Protein AF-A0A0F9C1Y5-F1 (afdb_monomer_lite)

Organism: NCBI:txid412755

Structure (mmCIF, N/CA/C/O backbone):
data_AF-A0A0F9C1Y5-F1
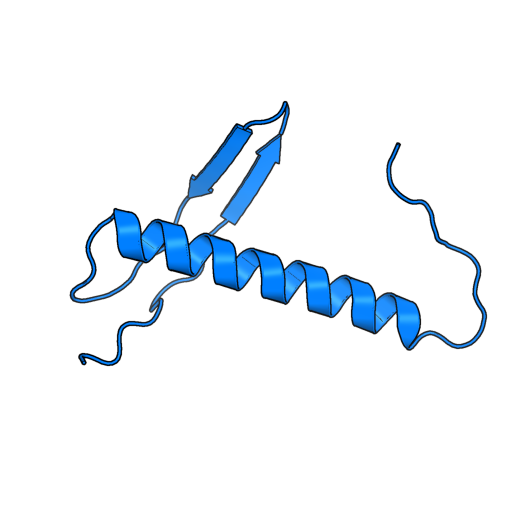#
_entry.id   AF-A0A0F9C1Y5-F1
#
loop_
_atom_site.group_PDB
_atom_site.id
_atom_site.type_symbol
_atom_site.label_atom_id
_atom_site.label_alt_id
_atom_site.label_comp_id
_atom_site.label_asym_id
_atom_site.label_entity_id
_atom_site.label_seq_id
_atom_site.pdbx_PDB_ins_code
_atom_site.Cartn_x
_atom_site.Cartn_y
_atom_site.Cartn_z
_atom_site.occupancy
_atom_site.B_iso_or_equiv
_atom_site.auth_seq_id
_atom_site.auth_comp_id
_atom_site.auth_asym_id
_atom_site.auth_atom_id
_atom_site.pdbx_PDB_model_num
ATOM 1 N N . MET A 1 1 ? 7.132 -19.772 -13.866 1.00 46.66 1 MET A N 1
ATOM 2 C CA . MET A 1 1 ? 6.150 -18.867 -13.240 1.00 46.66 1 MET A CA 1
ATOM 3 C C . MET A 1 1 ? 6.641 -17.473 -13.575 1.00 46.66 1 MET A C 1
ATOM 5 O O . MET A 1 1 ? 7.743 -17.157 -13.157 1.00 46.66 1 MET A O 1
ATOM 9 N N . LEU A 1 2 ? 5.965 -16.767 -14.490 1.00 47.50 2 LEU A N 1
ATOM 10 C CA . LEU A 1 2 ? 6.401 -15.447 -14.970 1.00 47.50 2 LEU A CA 1
ATOM 11 C C . LEU A 1 2 ? 6.693 -14.530 -13.776 1.00 47.50 2 LEU A C 1
ATOM 13 O O . LEU A 1 2 ? 5.971 -14.588 -12.780 1.00 47.50 2 LEU A O 1
ATOM 17 N N . ASP A 1 3 ? 7.760 -13.745 -13.895 1.00 64.00 3 ASP A N 1
ATOM 18 C CA . ASP A 1 3 ? 8.330 -12.835 -12.894 1.00 64.00 3 ASP A CA 1
ATOM 19 C C . ASP A 1 3 ? 7.388 -11.634 -12.663 1.00 64.00 3 ASP A C 1
ATOM 21 O O . ASP A 1 3 ? 7.669 -10.486 -13.010 1.00 64.00 3 ASP A O 1
ATOM 25 N N . LYS A 1 4 ? 6.179 -11.923 -12.177 1.00 69.19 4 LYS A N 1
ATOM 26 C CA . LYS A 1 4 ? 5.109 -10.946 -12.001 1.00 69.19 4 LYS A CA 1
ATOM 27 C C . LYS A 1 4 ? 5.465 -10.028 -10.840 1.00 69.19 4 LYS A C 1
ATOM 29 O O . LYS A 1 4 ? 5.562 -10.464 -9.695 1.00 69.19 4 LYS A O 1
ATOM 34 N N . ARG A 1 5 ? 5.650 -8.749 -11.152 1.00 77.88 5 ARG A N 1
ATOM 35 C CA . ARG A 1 5 ? 5.981 -7.684 -10.204 1.00 77.88 5 ARG A CA 1
ATOM 36 C C . ARG A 1 5 ? 5.243 -6.412 -10.589 1.00 77.88 5 ARG A C 1
ATOM 38 O O . ARG A 1 5 ? 4.960 -6.193 -11.766 1.00 77.88 5 ARG A O 1
ATOM 45 N N . LEU A 1 6 ? 4.964 -5.565 -9.603 1.00 85.81 6 LEU A N 1
ATOM 46 C CA . LEU A 1 6 ? 4.504 -4.206 -9.877 1.00 85.81 6 LEU A CA 1
ATOM 47 C C . LEU A 1 6 ? 5.571 -3.475 -10.698 1.00 85.81 6 LEU A C 1
ATOM 49 O O . LEU A 1 6 ? 6.755 -3.523 -10.362 1.00 85.81 6 LEU A O 1
ATOM 53 N N . ASN A 1 7 ? 5.145 -2.799 -11.758 1.00 87.62 7 ASN A N 1
ATOM 54 C CA . ASN A 1 7 ? 5.983 -1.886 -12.538 1.00 87.62 7 ASN A CA 1
ATOM 55 C C . ASN A 1 7 ? 5.673 -0.410 -12.222 1.00 87.62 7 ASN A C 1
ATOM 57 O O . ASN A 1 7 ? 6.444 0.470 -12.593 1.00 87.62 7 ASN A O 1
ATOM 61 N N . GLY A 1 8 ? 4.590 -0.155 -11.480 1.00 87.38 8 GLY A N 1
ATOM 62 C CA . GLY A 1 8 ? 4.216 1.145 -10.937 1.00 87.38 8 GLY A CA 1
ATOM 63 C C . GLY A 1 8 ? 3.576 0.992 -9.559 1.00 87.38 8 GLY A C 1
ATOM 64 O O . GLY A 1 8 ? 2.746 0.106 -9.329 1.00 87.38 8 GLY A O 1
ATOM 65 N N . VAL A 1 9 ? 4.000 1.846 -8.628 1.00 88.38 9 VAL A N 1
ATOM 66 C CA . VAL A 1 9 ? 3.490 1.886 -7.254 1.00 88.38 9 VAL A CA 1
ATOM 67 C C . VAL A 1 9 ? 2.375 2.922 -7.164 1.00 88.38 9 VAL A C 1
ATOM 69 O O . VAL A 1 9 ? 2.494 4.013 -7.719 1.00 88.38 9 VAL A O 1
ATOM 72 N N . GLY A 1 10 ? 1.309 2.572 -6.450 1.00 91.56 10 GLY A N 1
ATOM 73 C CA . GLY A 1 10 ? 0.148 3.420 -6.232 1.00 91.56 10 GLY A CA 1
ATOM 74 C C . GLY A 1 10 ? -0.055 3.799 -4.766 1.00 91.56 10 GLY A C 1
ATOM 75 O O . GLY A 1 10 ? 0.880 3.843 -3.966 1.00 91.56 10 GLY A O 1
ATOM 76 N N . LYS A 1 11 ? -1.310 4.059 -4.407 1.00 93.62 11 LYS A N 1
ATOM 77 C CA . LYS A 1 11 ? -1.750 4.400 -3.054 1.00 93.62 11 LYS A CA 1
ATOM 78 C C . LYS A 1 11 ? -2.700 3.329 -2.529 1.00 93.62 11 LYS A C 1
ATOM 80 O O . LYS A 1 11 ? -3.666 2.973 -3.201 1.00 93.62 11 LYS A O 1
ATOM 85 N N . VAL A 1 12 ? -2.444 2.852 -1.314 1.00 94.00 12 VAL A N 1
ATOM 86 C CA . VAL A 1 12 ? -3.411 2.062 -0.541 1.00 94.00 12 VAL A CA 1
ATOM 87 C C . VAL A 1 12 ? -3.994 2.956 0.547 1.00 94.00 12 VAL A C 1
ATOM 89 O O . VAL A 1 12 ? -3.253 3.546 1.329 1.00 94.00 12 VAL A O 1
ATOM 92 N N . THR A 1 13 ? -5.319 3.068 0.586 1.00 93.69 13 THR A N 1
ATOM 93 C CA . THR A 1 13 ? -6.060 3.798 1.618 1.00 93.69 13 THR A CA 1
ATOM 94 C C . THR A 1 13 ? -6.853 2.797 2.447 1.00 93.69 13 THR A C 1
ATOM 96 O O . THR A 1 13 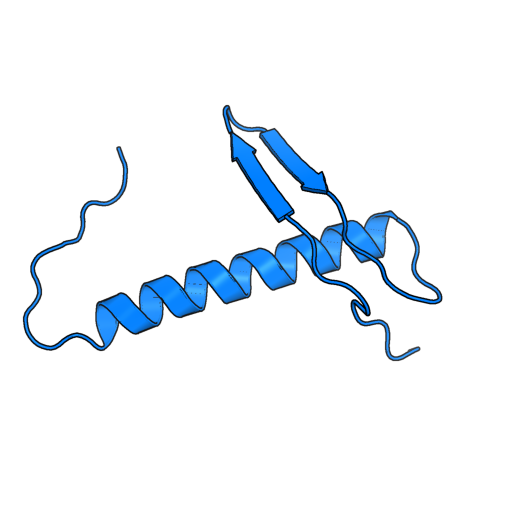? -7.621 2.011 1.893 1.00 93.69 13 THR A O 1
ATOM 99 N N . ILE A 1 14 ? -6.673 2.832 3.768 1.00 90.38 14 ILE A N 1
ATOM 100 C CA . ILE A 1 14 ? -7.457 2.043 4.721 1.00 90.38 14 ILE A CA 1
ATOM 101 C C . ILE A 1 14 ? -8.296 3.028 5.529 1.00 90.38 14 ILE A C 1
ATOM 103 O O . ILE A 1 14 ? -7.767 3.770 6.352 1.00 90.38 14 ILE A O 1
ATOM 107 N N . GLU A 1 15 ? -9.598 3.065 5.274 1.00 92.69 15 GLU A N 1
ATOM 108 C CA . GLU A 1 15 ? -10.518 3.975 5.956 1.00 92.69 15 GLU A CA 1
ATOM 109 C C . GLU A 1 15 ? -11.864 3.278 6.186 1.00 92.69 15 GLU A C 1
ATOM 111 O O . GLU A 1 15 ? -12.377 2.595 5.304 1.00 92.69 15 GLU A O 1
ATOM 116 N N . ARG A 1 16 ? -12.455 3.448 7.381 1.00 93.62 16 ARG A N 1
ATOM 117 C CA .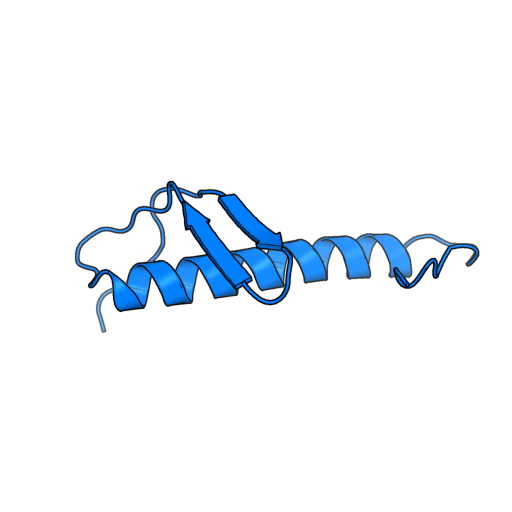 ARG A 1 16 ? -13.806 2.947 7.729 1.00 93.62 16 ARG A CA 1
ATOM 118 C C . ARG A 1 16 ? -14.017 1.452 7.422 1.00 93.62 16 ARG A C 1
ATOM 120 O O . ARG A 1 16 ? -15.082 1.047 6.965 1.00 93.62 16 ARG A O 1
ATOM 127 N N . GLY A 1 17 ? -12.993 0.631 7.660 1.00 91.25 17 GLY A N 1
ATOM 128 C CA . GLY A 1 17 ? -13.033 -0.814 7.394 1.00 91.25 17 GLY A CA 1
ATOM 129 C C . GLY A 1 17 ? -12.972 -1.191 5.909 1.00 91.25 17 GLY A C 1
ATOM 130 O O . GLY A 1 17 ? -13.145 -2.360 5.574 1.00 91.25 17 GLY A O 1
ATOM 131 N N . GLN A 1 18 ? -12.726 -0.227 5.023 1.00 91.81 18 GLN A N 1
ATOM 132 C CA . GLN A 1 18 ? -12.527 -0.444 3.597 1.00 91.81 18 GLN A CA 1
ATOM 133 C C . GLN A 1 18 ? -11.055 -0.297 3.232 1.00 91.81 18 GLN A C 1
ATOM 135 O O . GLN A 1 18 ? -10.312 0.465 3.851 1.00 91.81 18 GLN A O 1
ATOM 140 N N . ILE A 1 19 ? -10.658 -1.035 2.199 1.00 90.69 19 ILE A N 1
ATOM 141 C CA . ILE A 1 19 ? -9.328 -0.972 1.608 1.00 90.69 19 ILE A CA 1
ATOM 142 C C . ILE A 1 19 ? -9.504 -0.577 0.148 1.00 90.69 19 ILE A C 1
ATOM 144 O O . ILE A 1 19 ? -10.177 -1.275 -0.612 1.00 90.69 19 ILE A O 1
ATOM 148 N N . LEU A 1 20 ? -8.896 0.541 -0.228 1.00 93.19 20 LEU A N 1
ATOM 149 C CA . LEU A 1 20 ? -8.912 1.073 -1.581 1.00 93.19 20 LEU A CA 1
ATOM 150 C C . LEU A 1 20 ? -7.482 1.105 -2.126 1.00 93.19 20 LEU A C 1
ATOM 152 O O . LEU A 1 20 ? -6.613 1.745 -1.536 1.00 93.19 20 LEU A O 1
ATOM 156 N N . CYS A 1 21 ? -7.246 0.424 -3.247 1.00 92.94 21 CYS A N 1
ATOM 157 C CA . CYS A 1 21 ? -5.958 0.397 -3.941 1.00 92.94 21 CYS A CA 1
ATOM 158 C C . CYS A 1 21 ? -6.082 1.136 -5.277 1.00 92.94 21 CYS A C 1
ATOM 160 O O . CYS A 1 21 ? -6.857 0.721 -6.138 1.00 92.94 21 CYS A O 1
ATOM 162 N N . GLU A 1 22 ? -5.301 2.196 -5.472 1.00 94.56 22 GLU A N 1
ATOM 163 C CA . GLU A 1 22 ? -5.381 3.069 -6.650 1.00 94.56 22 GLU A CA 1
ATOM 164 C C . GLU A 1 22 ? -3.998 3.301 -7.260 1.00 94.56 22 GLU A C 1
ATOM 166 O O . GLU A 1 22 ? -3.015 3.434 -6.539 1.00 94.56 22 GLU A O 1
ATOM 171 N N . GLY A 1 23 ? -3.911 3.380 -8.590 1.00 93.56 23 GLY A N 1
ATOM 172 C CA . GLY A 1 23 ? -2.677 3.766 -9.291 1.00 93.56 23 GLY A CA 1
ATOM 173 C C . GLY A 1 23 ? -1.581 2.694 -9.365 1.00 93.56 23 GLY A C 1
ATOM 174 O O . GLY A 1 23 ? -0.469 3.003 -9.777 1.00 93.56 23 GLY A O 1
ATOM 175 N N . PHE A 1 24 ? -1.871 1.447 -8.986 1.00 93.56 24 PHE A N 1
ATOM 176 C CA . PHE A 1 24 ? -0.942 0.326 -9.155 1.00 93.56 24 PHE A CA 1
ATOM 177 C C . PHE A 1 24 ? -0.994 -0.234 -10.575 1.00 93.56 24 PHE A C 1
ATOM 179 O O . PHE A 1 24 ? -2.075 -0.390 -11.147 1.00 93.56 24 PHE A O 1
ATOM 186 N N . SER A 1 25 ? 0.167 -0.607 -11.109 1.00 92.56 25 SER A N 1
ATOM 187 C CA . SER A 1 25 ? 0.285 -1.241 -12.423 1.00 92.56 25 SER A CA 1
ATOM 188 C C . SER A 1 25 ? 1.253 -2.424 -12.389 1.00 92.56 25 SER A C 1
ATOM 190 O O . SER A 1 25 ? 2.223 -2.442 -11.624 1.00 92.56 25 SER A O 1
ATOM 192 N N . ALA A 1 26 ? 0.973 -3.433 -13.216 1.00 90.62 26 ALA A N 1
ATOM 193 C CA . ALA A 1 26 ? 1.855 -4.567 -13.468 1.00 90.62 26 ALA A CA 1
ATOM 194 C C . ALA A 1 26 ? 1.611 -5.119 -14.878 1.00 90.62 26 ALA A C 1
ATOM 196 O O . ALA A 1 26 ? 0.474 -5.110 -15.354 1.00 90.62 26 ALA A O 1
ATOM 197 N N . ASP A 1 27 ? 2.664 -5.630 -15.511 1.00 90.12 27 ASP A N 1
ATOM 198 C CA . ASP A 1 27 ? 2.581 -6.270 -16.827 1.00 90.12 27 ASP A CA 1
ATOM 199 C C . ASP A 1 27 ? 2.157 -7.737 -16.695 1.00 90.12 27 ASP A C 1
ATOM 201 O O . ASP A 1 27 ? 2.507 -8.410 -15.722 1.00 90.12 27 ASP A O 1
ATOM 205 N N . ASP A 1 28 ? 1.389 -8.234 -17.670 1.00 89.06 28 ASP A N 1
ATOM 206 C CA . ASP A 1 28 ? 0.935 -9.634 -17.754 1.00 89.06 28 ASP A CA 1
ATOM 207 C C . ASP A 1 28 ? 0.253 -10.168 -16.474 1.00 89.06 28 ASP A C 1
ATOM 209 O O . ASP A 1 28 ? 0.297 -11.362 -16.149 1.00 89.06 28 ASP A O 1
ATOM 213 N N . CYS A 1 29 ? -0.401 -9.271 -15.733 1.00 86.06 29 CYS A N 1
ATOM 214 C CA . CYS A 1 29 ? -1.079 -9.567 -14.478 1.00 86.06 29 CYS A CA 1
ATOM 215 C C . CYS A 1 29 ? -2.594 -9.402 -14.600 1.00 86.06 29 CYS A C 1
ATOM 217 O O . CYS A 1 29 ? -3.105 -8.475 -15.225 1.00 86.06 29 CYS A O 1
ATOM 219 N N . MET A 1 30 ? -3.334 -10.275 -13.923 1.00 90.56 30 MET A N 1
ATOM 220 C CA . MET A 1 30 ? -4.758 -10.077 -13.683 1.00 90.56 30 MET A CA 1
ATOM 221 C C . MET A 1 30 ? -4.964 -8.955 -12.661 1.00 90.56 30 MET A C 1
ATOM 223 O O . MET A 1 30 ? -4.167 -8.802 -11.735 1.00 90.56 30 MET A O 1
ATOM 227 N N . CYS A 1 31 ? -6.093 -8.243 -12.730 1.00 89.44 31 CYS A N 1
ATOM 228 C CA . CYS A 1 31 ? -6.431 -7.191 -11.757 1.00 89.44 31 CYS A CA 1
ATOM 229 C C . CYS A 1 31 ? -6.353 -7.681 -10.299 1.00 89.44 31 CYS A C 1
ATOM 231 O O . CYS A 1 31 ? -5.910 -6.955 -9.413 1.00 89.44 31 CYS A O 1
ATOM 233 N N . ARG A 1 32 ? -6.727 -8.944 -10.049 1.00 91.00 32 ARG A N 1
ATOM 234 C CA . ARG A 1 32 ? -6.588 -9.582 -8.732 1.00 91.00 32 ARG A CA 1
ATOM 235 C C . ARG A 1 32 ? -5.128 -9.689 -8.283 1.00 91.00 32 ARG A C 1
ATOM 237 O O . ARG A 1 32 ? -4.849 -9.487 -7.109 1.00 91.00 32 ARG A O 1
ATOM 244 N N . GLU A 1 33 ? -4.213 -10.022 -9.189 1.00 91.00 33 GLU A N 1
ATOM 245 C CA . GLU A 1 33 ? -2.781 -10.115 -8.882 1.00 91.00 33 GLU A CA 1
ATOM 246 C C . GLU A 1 33 ? -2.213 -8.727 -8.573 1.00 91.00 33 GLU A C 1
ATOM 248 O O . GLU A 1 33 ? -1.515 -8.574 -7.576 1.00 91.00 33 GLU A O 1
ATOM 253 N N . VAL A 1 34 ? -2.605 -7.699 -9.337 1.00 91.12 34 VAL A N 1
ATOM 254 C CA . VAL A 1 34 ? -2.240 -6.299 -9.050 1.00 91.12 34 VAL A CA 1
ATOM 255 C C . VAL A 1 34 ? -2.699 -5.888 -7.649 1.00 91.12 34 VAL A C 1
ATOM 257 O O . VAL A 1 34 ? -1.912 -5.327 -6.891 1.00 91.12 34 VAL A O 1
ATOM 260 N N . ALA A 1 35 ? -3.936 -6.218 -7.266 1.00 90.88 35 ALA A N 1
ATOM 261 C CA . ALA A 1 35 ? -4.450 -5.929 -5.928 1.00 90.88 35 ALA A CA 1
ATOM 262 C C . ALA A 1 35 ? -3.674 -6.669 -4.823 1.00 90.88 35 ALA A C 1
ATOM 264 O O . ALA A 1 35 ? -3.363 -6.076 -3.791 1.00 90.88 35 ALA A O 1
ATOM 265 N N . ILE A 1 36 ? -3.320 -7.942 -5.039 1.00 92.19 36 ILE A N 1
ATOM 266 C CA . ILE A 1 36 ? -2.490 -8.713 -4.099 1.00 92.19 36 ILE A CA 1
ATOM 267 C C . ILE A 1 36 ? -1.119 -8.052 -3.938 1.00 92.19 36 ILE A C 1
ATOM 269 O O . ILE A 1 36 ? -0.679 -7.828 -2.812 1.00 92.19 36 ILE A O 1
ATOM 273 N N . PHE A 1 37 ? -0.459 -7.692 -5.040 1.00 92.44 37 PHE A N 1
ATOM 274 C CA . PHE A 1 37 ? 0.854 -7.057 -4.977 1.00 92.44 37 PHE A CA 1
ATOM 275 C C . PHE A 1 37 ? 0.807 -5.665 -4.341 1.00 92.44 37 PHE A C 1
ATOM 277 O O . PHE A 1 37 ? 1.699 -5.329 -3.565 1.00 92.44 37 PHE A O 1
ATOM 284 N N . ALA A 1 38 ? -0.242 -4.881 -4.602 1.00 92.62 38 ALA A N 1
ATOM 285 C CA . ALA A 1 38 ? -0.469 -3.594 -3.946 1.00 92.62 38 ALA A CA 1
ATOM 286 C C . ALA A 1 38 ? -0.558 -3.743 -2.418 1.00 92.62 38 ALA A C 1
ATOM 288 O O . ALA A 1 38 ? 0.069 -2.987 -1.676 1.00 92.62 38 ALA A O 1
ATOM 289 N N . MET A 1 39 ? -1.276 -4.767 -1.948 1.00 92.56 39 MET A N 1
ATOM 290 C CA . MET A 1 39 ? -1.386 -5.075 -0.521 1.00 92.56 39 MET A CA 1
ATOM 291 C C . MET A 1 39 ? -0.065 -5.553 0.083 1.00 92.56 39 MET A C 1
ATOM 293 O O . MET A 1 39 ? 0.300 -5.111 1.169 1.00 92.56 39 MET A O 1
ATOM 297 N N . MET A 1 40 ? 0.677 -6.419 -0.615 1.00 92.62 40 MET A N 1
ATOM 298 C CA . MET A 1 40 ? 2.004 -6.856 -0.166 1.00 92.62 40 MET A CA 1
ATOM 299 C C . MET A 1 40 ? 2.972 -5.676 -0.035 1.00 92.62 40 MET A C 1
ATOM 301 O O . MET A 1 40 ? 3.692 -5.582 0.956 1.00 92.62 40 MET A O 1
ATOM 305 N N . TRP A 1 41 ? 2.956 -4.756 -1.002 1.00 91.94 41 TRP A N 1
ATOM 306 C CA . TRP A 1 41 ? 3.751 -3.533 -0.946 1.00 91.94 41 TRP A CA 1
ATOM 307 C C . TRP A 1 41 ? 3.366 -2.658 0.255 1.00 91.94 41 TRP A C 1
ATOM 309 O O . TRP A 1 41 ? 4.249 -2.200 0.976 1.00 91.94 41 TRP A O 1
ATOM 319 N N . ALA A 1 42 ? 2.069 -2.470 0.517 1.00 91.69 42 ALA A N 1
ATOM 320 C CA . ALA A 1 42 ? 1.603 -1.677 1.655 1.00 91.69 42 ALA A CA 1
ATOM 321 C C . ALA A 1 42 ? 2.028 -2.281 3.006 1.00 91.69 42 ALA A C 1
ATOM 323 O O . ALA A 1 42 ? 2.441 -1.548 3.903 1.00 91.69 42 ALA A O 1
ATOM 324 N N . ILE A 1 43 ? 1.990 -3.611 3.141 1.00 92.44 43 ILE A N 1
ATOM 325 C CA . ILE A 1 43 ? 2.488 -4.312 4.336 1.00 92.44 43 ILE A CA 1
ATOM 326 C C . ILE A 1 43 ? 3.991 -4.067 4.528 1.00 92.44 43 ILE A C 1
ATOM 328 O O . ILE A 1 43 ? 4.418 -3.803 5.650 1.00 92.44 43 ILE A O 1
ATOM 332 N N . ASP A 1 44 ? 4.788 -4.112 3.456 1.00 91.69 44 ASP A N 1
ATOM 333 C CA . ASP A 1 44 ? 6.225 -3.810 3.530 1.00 91.69 44 ASP A CA 1
ATOM 334 C C . ASP A 1 44 ? 6.483 -2.363 3.984 1.00 91.69 44 ASP A C 1
ATOM 336 O O . ASP A 1 44 ? 7.364 -2.131 4.809 1.00 91.69 44 ASP A O 1
ATOM 340 N N . GLN A 1 45 ? 5.688 -1.390 3.517 1.00 90.00 45 GLN A N 1
ATOM 341 C CA . GLN A 1 45 ? 5.806 0.000 3.983 1.00 90.00 45 GLN A CA 1
ATOM 342 C C . GLN A 1 45 ? 5.521 0.127 5.483 1.00 90.00 45 GLN A C 1
ATOM 344 O O . GLN A 1 45 ? 6.336 0.687 6.215 1.00 90.00 45 GLN A O 1
ATOM 349 N N . LEU A 1 46 ? 4.422 -0.465 5.959 1.00 89.62 46 LEU A N 1
ATOM 350 C CA . LEU A 1 46 ? 4.083 -0.472 7.386 1.00 89.62 46 LEU A CA 1
ATOM 351 C C . LEU A 1 46 ? 5.177 -1.145 8.220 1.00 89.62 46 LEU A C 1
ATOM 353 O O . LEU A 1 46 ? 5.541 -0.666 9.292 1.00 89.62 46 LEU A O 1
ATOM 357 N N . TRP A 1 47 ? 5.746 -2.243 7.724 1.00 89.25 47 TRP A N 1
ATOM 358 C CA . TRP A 1 47 ? 6.837 -2.922 8.411 1.00 89.25 47 TRP A CA 1
ATOM 359 C C . TRP A 1 47 ? 8.091 -2.048 8.528 1.00 89.25 47 TRP A C 1
ATOM 361 O O . TRP A 1 47 ? 8.728 -2.032 9.581 1.00 89.25 47 TRP A O 1
ATOM 371 N N . ARG A 1 48 ? 8.429 -1.273 7.490 1.00 89.69 48 ARG A N 1
ATOM 372 C CA . ARG A 1 48 ? 9.541 -0.307 7.537 1.00 89.69 48 ARG A CA 1
ATOM 373 C C . ARG A 1 48 ? 9.304 0.791 8.571 1.00 89.69 48 ARG A C 1
ATOM 375 O O . ARG A 1 48 ? 10.247 1.167 9.262 1.00 89.69 48 ARG A O 1
ATOM 382 N N . GLU A 1 49 ? 8.072 1.274 8.712 1.00 87.25 49 GLU A N 1
ATOM 383 C CA . GLU A 1 49 ? 7.707 2.253 9.747 1.00 87.25 49 GLU A CA 1
ATOM 384 C C . GLU A 1 49 ? 7.854 1.669 11.161 1.00 87.25 49 GLU A C 1
ATOM 386 O O . GLU A 1 49 ? 8.405 2.315 12.060 1.00 87.25 49 GLU A O 1
ATOM 391 N N . VAL A 1 50 ? 7.427 0.417 11.351 1.00 87.75 50 VAL A N 1
ATOM 392 C CA . VAL A 1 50 ? 7.601 -0.316 12.613 1.00 87.75 50 VAL A CA 1
ATOM 393 C C . VAL A 1 50 ? 9.083 -0.502 12.936 1.00 87.75 50 VAL A C 1
ATOM 395 O O . VAL A 1 50 ? 9.503 -0.197 14.049 1.00 87.75 50 VAL A O 1
ATOM 398 N N . GLN A 1 51 ? 9.894 -0.942 11.973 1.00 87.00 51 GLN A N 1
ATOM 399 C CA . GLN A 1 51 ? 11.340 -1.101 12.155 1.00 87.00 51 GLN A CA 1
ATOM 400 C C . GLN A 1 51 ? 12.015 0.226 12.508 1.00 87.00 51 GLN A C 1
ATOM 402 O O . GLN A 1 51 ? 12.730 0.303 13.501 1.00 87.00 51 GLN A O 1
ATOM 407 N N . ALA A 1 52 ? 11.686 1.307 11.795 1.00 83.44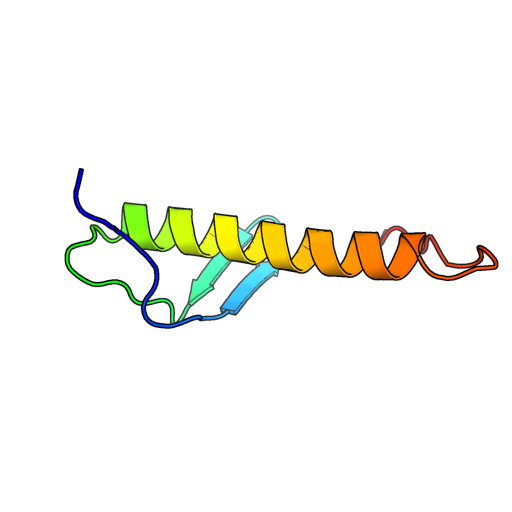 52 ALA A N 1
ATOM 408 C CA . ALA A 1 52 ? 12.185 2.643 12.116 1.00 83.44 52 ALA A CA 1
ATOM 409 C C . ALA A 1 52 ? 11.799 3.108 13.536 1.00 83.44 52 ALA A C 1
ATOM 411 O O . ALA A 1 52 ? 12.502 3.925 14.134 1.00 83.44 52 ALA A O 1
ATOM 412 N N . THR A 1 53 ? 10.687 2.605 14.079 1.00 80.12 53 THR A N 1
ATOM 413 C CA . THR A 1 53 ? 10.263 2.868 15.461 1.00 80.12 53 THR A CA 1
ATOM 414 C C . THR A 1 53 ? 11.063 2.041 16.465 1.00 80.12 53 THR A C 1
ATOM 416 O O . THR A 1 53 ? 11.474 2.575 17.492 1.00 80.12 53 THR A O 1
ATOM 419 N N . ILE A 1 54 ? 11.306 0.761 16.168 1.00 80.12 54 ILE A N 1
ATOM 420 C CA . ILE A 1 54 ? 12.094 -0.154 17.008 1.00 80.12 54 ILE A CA 1
ATOM 421 C C . ILE A 1 54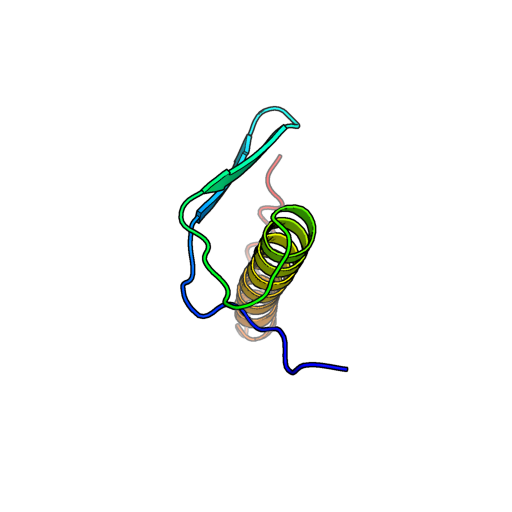 ? 13.558 0.297 17.098 1.00 80.12 54 ILE A C 1
ATOM 423 O O . ILE A 1 54 ? 14.133 0.296 18.184 1.00 80.12 54 ILE A O 1
ATOM 427 N N . ASP A 1 55 ? 14.142 0.726 15.979 1.00 76.12 55 ASP A N 1
ATOM 428 C CA . ASP A 1 55 ? 15.560 1.086 15.879 1.00 76.12 55 ASP A CA 1
ATOM 429 C C . ASP A 1 55 ? 15.908 2.429 16.546 1.00 76.12 55 ASP A C 1
ATOM 431 O O . ASP A 1 55 ? 17.086 2.775 16.671 1.00 76.12 55 ASP A O 1
ATOM 435 N N . ARG A 1 56 ? 14.916 3.212 16.999 1.00 69.81 56 ARG A N 1
ATOM 436 C CA . ARG A 1 56 ? 15.164 4.458 17.739 1.00 69.81 56 ARG A CA 1
ATOM 437 C C . ARG A 1 56 ? 15.544 4.154 19.199 1.00 69.81 56 ARG A C 1
ATOM 439 O O . ARG A 1 56 ? 14.704 3.668 19.958 1.00 69.81 56 ARG A O 1
ATOM 446 N N . PRO A 1 57 ? 16.772 4.484 19.648 1.00 51.72 57 PRO A N 1
ATOM 447 C CA . PRO A 1 57 ? 17.179 4.255 21.029 1.00 51.72 57 PRO A CA 1
ATOM 448 C C . PRO A 1 57 ? 16.475 5.253 21.960 1.00 51.72 57 PRO A C 1
ATOM 450 O O . PRO A 1 57 ? 16.652 6.463 21.831 1.00 51.72 57 PRO A O 1
ATOM 453 N N . GLY A 1 58 ? 15.689 4.737 22.909 1.00 56.81 58 GLY A N 1
ATOM 454 C CA . GLY A 1 58 ? 14.924 5.531 23.879 1.00 56.81 58 GLY A CA 1
ATOM 455 C C . GLY A 1 58 ? 13.430 5.528 23.566 1.00 56.81 58 GLY A C 1
ATOM 456 O O . GLY A 1 58 ? 12.906 6.456 22.957 1.00 56.81 58 GLY A O 1
ATOM 457 N N . GLY A 1 59 ? 12.745 4.463 23.985 1.00 56.19 59 GLY A N 1
ATOM 458 C CA . GLY A 1 59 ? 11.304 4.318 23.830 1.00 56.19 59 GLY A CA 1
ATOM 459 C C . GLY A 1 59 ? 10.536 5.453 24.503 1.00 56.19 59 GLY A C 1
ATOM 460 O O . GLY A 1 59 ? 10.661 5.663 25.702 1.00 56.19 59 GLY A O 1
ATOM 461 N N . ASN A 1 60 ? 9.740 6.163 23.711 1.00 50.97 60 ASN A N 1
ATOM 462 C CA . ASN A 1 60 ? 8.519 6.852 24.116 1.00 50.97 60 ASN A CA 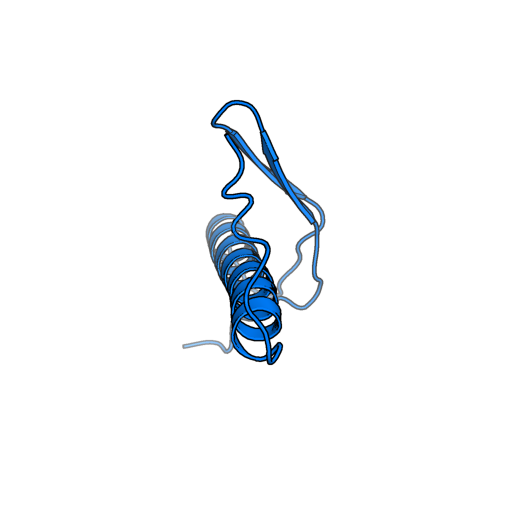1
ATOM 463 C C . ASN A 1 60 ? 7.758 7.188 22.834 1.00 50.97 60 ASN A C 1
ATOM 465 O O . ASN A 1 60 ? 8.109 8.130 22.128 1.00 50.97 60 ASN A O 1
ATOM 469 N N . GLY A 1 61 ? 6.738 6.392 22.512 1.00 50.06 61 GLY A N 1
ATOM 470 C CA . GLY A 1 61 ? 5.904 6.683 21.351 1.00 50.06 61 GLY A CA 1
ATOM 471 C C . GLY A 1 61 ? 5.136 5.521 20.743 1.00 50.06 61 GLY A C 1
ATOM 472 O O . GLY A 1 61 ? 4.784 5.610 19.574 1.00 50.06 61 GLY A O 1
ATOM 473 N N . THR A 1 62 ? 4.810 4.461 21.487 1.00 50.97 62 THR A N 1
ATOM 474 C CA . THR A 1 62 ? 3.611 3.679 21.161 1.00 50.97 62 THR A CA 1
ATOM 475 C C . THR A 1 62 ? 2.382 4.553 21.418 1.00 50.97 62 THR A C 1
ATOM 477 O O . THR A 1 62 ? 1.664 4.387 22.397 1.00 50.97 62 THR A O 1
ATOM 480 N N . SER A 1 63 ? 2.114 5.494 20.512 1.00 49.16 63 SER A N 1
ATOM 481 C CA . SER A 1 63 ? 0.733 5.831 20.194 1.00 49.16 63 SER A CA 1
ATOM 482 C C . SER A 1 63 ? 0.293 4.787 19.177 1.00 49.16 63 SER A C 1
ATOM 484 O O . SER A 1 63 ? 0.329 4.989 17.967 1.00 49.16 63 SER A O 1
ATOM 486 N N . VAL A 1 64 ? -0.016 3.598 19.700 1.00 46.94 64 VAL A N 1
ATOM 487 C CA . VAL A 1 64 ? -0.919 2.685 19.010 1.00 46.94 64 VAL A CA 1
ATOM 488 C C . VAL A 1 64 ? -2.195 3.493 18.823 1.00 46.94 64 VAL A C 1
ATOM 490 O O . VAL A 1 64 ? -2.805 3.922 19.801 1.00 46.94 64 VAL A O 1
ATOM 493 N N . ILE A 1 65 ? -2.482 3.796 17.563 1.00 42.47 65 ILE A N 1
ATOM 494 C CA . ILE A 1 65 ? -3.635 4.558 17.099 1.00 42.47 65 ILE A CA 1
ATOM 495 C C . ILE A 1 65 ? -4.883 3.901 17.702 1.00 42.47 65 ILE A C 1
ATOM 497 O O . ILE A 1 65 ? -5.172 2.738 17.411 1.00 42.47 65 ILE A O 1
ATOM 501 N N . GLY A 1 66 ? -5.538 4.628 18.608 1.00 34.62 66 GLY A N 1
ATOM 502 C CA . GLY A 1 66 ? -6.926 4.386 18.996 1.00 34.62 66 GLY A CA 1
ATOM 503 C C . GLY A 1 66 ? -7.882 4.950 17.960 1.00 34.62 66 GLY A C 1
ATOM 504 O O . GLY A 1 66 ? -7.456 5.840 17.188 1.00 34.62 66 GLY A O 1
#

Radius of gyration: 15.23 Å; chains: 1; bounding box: 31×26×42 Å

pLDDT: mean 81.34, std 16.65, range [34.62, 94.56]

Sequence (66 aa):
MLDKRLNGVGKVTIERGQILCEGFSADDCMCREVAIFAMMWAIDQLWREVQATIDRPGGNGTSVIG

Foldseek 3Di:
DPPKAWPWAFDWDQDPNDTDTPTIDIPPDDPVVSVVRNVVVVVVVVVVVVVVQVPDPDDDDPPVDD

Secondary structure (DSSP, 8-state):
-----EEE--EEEEETTEEEEES-EETT--HHHHHHHHHHHHHHHHHHHHHHHHTSSS--------